Protein AF-A0A2D4J709-F1 (afdb_monomer)

Sequence (106 aa):
FMENGKCVATCRNGYYLDHSLENGYKTCKRCDVSCFGCSGPGERNCTSCPSGYILDTGLCVVGLICKDATEESWAEGGFCMLVKKNNLCQRKVLQQLCCRTCTLKG

InterPro domains:
  IPR006212 Furin-like repeat [SM00261] (25-75)
  IPR006212 Furin-like repeat [cd00064] (31-61)
  IPR009030 Growth factor receptor cysteine-rich domain superfamily [SSF57184] (5-103)
  IPR010909 PLAC [PF08686] (66-103)
  IPR010909 PLAC [PS50900] (62-106)

Mean predicted aligned error: 12.25 Å

pLDDT: mean 76.31, std 18.11, range [33.0, 96.31]

Foldseek 3Di:
DDEPNDDDPDADFQWEWDPDQDVNDIYTHGEDPQERHAHDHDQQGHPHGDPQFDQDNSHTDRNPPQPDDDVVCVVPCGPLNVCVVVVQCVDPVCVVVQPPPSDDDD

Solvent-accessible surface area (backbone atoms only — not comparable to full-atom values): 6299 Å² total; per-residue (Å²): 70,41,42,97,94,38,84,37,95,63,63,54,88,33,27,17,71,41,86,57,67,60,97,81,39,42,34,38,43,71,32,31,90,65,32,42,22,28,73,39,79,47,55,61,24,26,76,37,39,42,93,60,34,39,75,54,91,23,26,51,42,79,36,81,78,68,69,74,82,49,97,85,41,81,88,65,69,45,71,53,58,54,36,58,78,67,46,38,60,77,36,80,86,42,36,84,73,44,52,89,79,71,51,85,77,134

Nearest PDB structures (foldseek):
  8wpu-assembly1_B  TM=4.182E-01  e=1.090E+00  Homo sapiens

Organism: NCBI:txid129467

Structure (mmCIF, N/CA/C/O backbone):
data_AF-A0A2D4J709-F1
#
_entry.id   AF-A0A2D4J709-F1
#
loop_
_atom_site.group_PDB
_atom_site.id
_atom_site.type_symbol
_atom_site.label_atom_id
_atom_site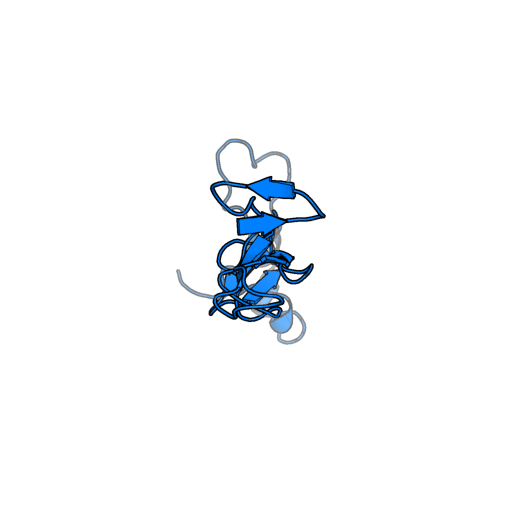.label_alt_id
_atom_site.label_comp_id
_atom_site.label_asym_id
_atom_site.label_entity_id
_atom_site.label_seq_id
_atom_site.pdbx_PDB_ins_code
_atom_site.Cartn_x
_atom_site.Cartn_y
_atom_site.Cartn_z
_atom_site.occupancy
_atom_site.B_iso_or_equiv
_atom_site.auth_seq_id
_atom_site.auth_comp_id
_atom_site.auth_asym_id
_atom_site.auth_atom_id
_atom_site.pdbx_PDB_model_num
ATOM 1 N N . PHE A 1 1 ? 12.593 -0.633 -19.126 1.00 87.69 1 PHE A N 1
ATOM 2 C CA . PHE A 1 1 ? 12.018 -1.865 -18.552 1.00 87.69 1 PHE A CA 1
ATOM 3 C C . PHE A 1 1 ? 10.903 -2.351 -19.448 1.00 87.69 1 PHE A C 1
ATOM 5 O O . PHE A 1 1 ? 10.282 -1.524 -20.106 1.00 87.69 1 PHE A O 1
ATOM 12 N N . MET A 1 2 ? 10.681 -3.658 -19.520 1.00 89.62 2 MET A N 1
ATOM 13 C CA . MET A 1 2 ? 9.628 -4.216 -20.364 1.00 89.62 2 MET A CA 1
ATOM 14 C C . MET A 1 2 ? 8.338 -4.406 -19.568 1.00 89.62 2 MET A C 1
ATOM 16 O O . MET A 1 2 ? 8.351 -5.044 -18.519 1.00 89.62 2 MET A O 1
ATOM 20 N N . GLU A 1 3 ? 7.229 -3.874 -20.069 1.00 90.44 3 GLU A N 1
ATOM 21 C CA . GLU A 1 3 ? 5.910 -3.943 -19.441 1.00 90.44 3 GLU A CA 1
ATOM 22 C C . GLU A 1 3 ? 4.847 -4.187 -20.525 1.00 90.44 3 GLU A C 1
ATOM 24 O O . GLU A 1 3 ? 4.680 -3.367 -21.426 1.00 90.44 3 GLU A O 1
ATOM 29 N N . ASN A 1 4 ? 4.122 -5.311 -20.461 1.00 86.25 4 ASN A N 1
ATOM 30 C CA . ASN A 1 4 ? 3.042 -5.661 -21.404 1.00 86.25 4 ASN A CA 1
ATOM 31 C C . ASN A 1 4 ? 3.404 -5.464 -22.891 1.00 86.25 4 ASN A C 1
ATOM 33 O O . ASN A 1 4 ? 2.642 -4.865 -23.651 1.00 86.25 4 ASN A O 1
ATOM 37 N N . GLY A 1 5 ? 4.587 -5.914 -23.317 1.00 86.44 5 GLY A N 1
ATOM 38 C CA . GLY A 1 5 ? 4.999 -5.763 -24.717 1.00 86.44 5 GLY A CA 1
ATOM 39 C C . GLY A 1 5 ? 5.561 -4.378 -25.076 1.00 86.44 5 GLY A C 1
ATOM 40 O O . GLY A 1 5 ? 5.862 -4.146 -26.243 1.00 86.44 5 GLY A O 1
ATOM 41 N N . LYS A 1 6 ? 5.731 -3.461 -24.112 1.00 90.50 6 LYS A N 1
ATOM 42 C CA . LYS A 1 6 ? 6.232 -2.098 -24.347 1.00 90.50 6 LYS A CA 1
ATOM 43 C C . LYS A 1 6 ? 7.437 -1.764 -23.474 1.00 90.50 6 LYS A C 1
ATOM 45 O O . LYS A 1 6 ? 7.512 -2.153 -22.311 1.00 90.50 6 LYS A O 1
ATOM 50 N N . CYS A 1 7 ? 8.351 -0.973 -24.025 1.00 91.00 7 CYS A N 1
ATOM 51 C CA . CYS A 1 7 ? 9.457 -0.397 -23.271 1.00 91.00 7 CYS A CA 1
ATOM 52 C C . CYS A 1 7 ? 8.982 0.843 -22.503 1.00 91.00 7 CYS A C 1
ATOM 54 O O . CYS A 1 7 ? 8.490 1.797 -23.103 1.00 91.00 7 CYS A O 1
ATOM 56 N N . VAL A 1 8 ? 9.168 0.842 -21.186 1.00 91.00 8 VAL A N 1
ATOM 57 C CA . VAL A 1 8 ? 8.862 1.964 -20.288 1.00 91.00 8 VAL A CA 1
ATOM 58 C C . VAL A 1 8 ? 10.110 2.407 -19.525 1.00 91.00 8 VAL A C 1
ATOM 60 O O . VAL A 1 8 ? 10.981 1.589 -19.216 1.00 91.00 8 VAL A O 1
ATOM 63 N N . ALA A 1 9 ? 10.217 3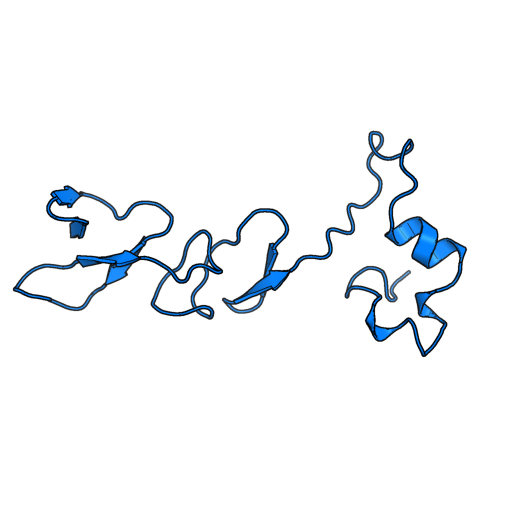.703 -19.227 1.00 91.31 9 ALA A N 1
ATOM 64 C CA . ALA A 1 9 ? 11.342 4.257 -18.466 1.00 91.31 9 ALA A CA 1
ATOM 65 C C . ALA A 1 9 ? 11.267 3.896 -16.974 1.00 91.31 9 ALA A C 1
ATOM 67 O O . ALA A 1 9 ? 12.292 3.650 -16.347 1.00 91.31 9 ALA A O 1
ATOM 68 N N . THR A 1 10 ? 10.055 3.817 -16.428 1.00 90.88 10 THR A N 1
ATOM 69 C CA . THR A 1 10 ? 9.753 3.449 -15.041 1.00 90.88 10 THR A CA 1
ATOM 70 C C . THR A 1 10 ? 8.545 2.518 -15.013 1.00 90.88 10 THR A C 1
ATOM 72 O O . THR A 1 10 ? 7.670 2.606 -15.877 1.00 90.88 10 THR A O 1
ATOM 75 N N . CYS A 1 11 ? 8.501 1.596 -14.048 1.00 91.94 11 CYS A N 1
ATOM 76 C CA . CYS A 1 11 ? 7.314 0.768 -13.844 1.00 91.94 11 CYS A CA 1
ATOM 77 C C . CYS A 1 11 ? 6.176 1.636 -13.293 1.00 91.94 11 CYS A C 1
ATOM 79 O O . CYS A 1 11 ? 6.404 2.504 -12.449 1.00 91.94 11 CYS A O 1
ATOM 81 N N . ARG A 1 12 ? 4.955 1.418 -13.787 1.00 91.12 12 ARG A N 1
ATOM 82 C CA . ARG A 1 12 ? 3.765 2.118 -13.289 1.00 91.12 12 ARG A CA 1
ATOM 83 C C . ARG A 1 12 ? 3.403 1.648 -11.882 1.00 91.12 12 ARG A C 1
ATOM 85 O O . ARG A 1 12 ? 3.764 0.544 -11.482 1.00 91.12 12 ARG A O 1
ATOM 92 N N . ASN A 1 13 ? 2.617 2.451 -11.162 1.00 89.19 13 ASN A N 1
ATOM 93 C CA . ASN A 1 13 ? 2.016 2.005 -9.903 1.00 89.19 13 ASN A CA 1
ATOM 94 C C . ASN A 1 13 ? 1.243 0.693 -10.106 1.00 89.19 13 ASN A C 1
ATOM 96 O O . ASN A 1 13 ? 0.611 0.480 -11.144 1.00 89.19 13 ASN A O 1
ATOM 100 N N . GLY A 1 14 ? 1.325 -0.190 -9.113 1.00 92.50 14 GLY A N 1
ATOM 101 C CA . GLY A 1 14 ? 0.826 -1.561 -9.213 1.00 92.50 14 GLY A CA 1
A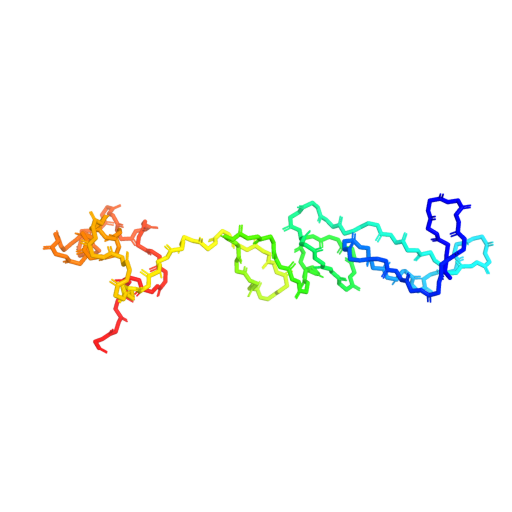TOM 102 C C . GLY A 1 14 ? 1.765 -2.526 -9.948 1.00 92.50 14 GLY A C 1
ATOM 103 O O . GLY A 1 14 ? 1.404 -3.690 -10.120 1.00 92.50 14 GLY A O 1
ATOM 104 N N . TYR A 1 15 ? 2.958 -2.082 -10.357 1.00 94.81 15 TYR A N 1
ATOM 105 C CA . TYR A 1 15 ? 4.030 -2.932 -10.873 1.00 94.81 15 TYR A CA 1
ATOM 106 C C . TYR A 1 15 ? 5.337 -2.660 -10.124 1.00 94.81 15 TYR A C 1
ATOM 108 O O . TYR A 1 15 ? 5.663 -1.513 -9.822 1.00 94.81 15 TYR A O 1
ATOM 116 N N . TYR A 1 16 ? 6.110 -3.713 -9.874 1.00 94.31 16 TYR A N 1
ATOM 117 C CA . TYR A 1 16 ? 7.465 -3.623 -9.341 1.00 94.31 16 TYR A CA 1
ATOM 118 C C . TYR A 1 16 ? 8.487 -3.968 -10.425 1.00 94.31 16 TYR A C 1
ATOM 120 O O . TYR A 1 16 ? 8.196 -4.703 -11.374 1.00 94.31 16 TYR A O 1
ATOM 128 N N . LEU A 1 17 ? 9.694 -3.420 -10.290 1.00 94.00 17 LEU A N 1
ATOM 129 C CA . LEU A 1 17 ? 10.811 -3.781 -11.151 1.00 94.00 17 LEU A CA 1
ATOM 130 C C . LEU A 1 17 ? 11.351 -5.141 -10.717 1.00 94.00 17 LEU A C 1
ATOM 132 O O . LEU A 1 17 ? 11.901 -5.275 -9.626 1.00 94.00 17 LEU A O 1
ATOM 136 N N . ASP A 1 18 ? 11.238 -6.134 -11.588 1.00 92.19 18 ASP A N 1
ATOM 137 C CA . ASP A 1 18 ? 11.965 -7.376 -11.417 1.00 92.19 18 ASP A CA 1
ATOM 138 C C . ASP A 1 18 ? 13.412 -7.172 -11.885 1.00 92.19 18 ASP A C 1
ATOM 140 O O . ASP A 1 18 ? 13.688 -6.784 -13.026 1.00 92.19 18 ASP A O 1
ATOM 144 N N . HIS A 1 19 ? 14.349 -7.383 -10.963 1.00 86.38 19 HIS A N 1
ATOM 145 C CA . HIS A 1 19 ? 15.778 -7.261 -11.226 1.00 86.38 19 HIS A CA 1
ATOM 146 C C . HIS A 1 19 ? 16.357 -8.492 -11.932 1.00 86.38 19 HIS A C 1
ATOM 148 O O . HIS A 1 19 ? 17.508 -8.437 -12.373 1.00 86.38 19 HIS A O 1
ATOM 154 N N . SER A 1 20 ? 15.584 -9.576 -12.058 1.00 86.50 20 SER A N 1
ATOM 155 C CA . SER A 1 20 ? 15.961 -10.718 -12.882 1.00 86.50 20 SER A CA 1
ATOM 156 C C . SER A 1 20 ? 15.995 -10.338 -14.366 1.00 86.50 20 SER A C 1
ATOM 158 O O . SER A 1 20 ? 15.230 -9.503 -14.855 1.00 86.50 20 SER A O 1
ATOM 160 N N . LEU A 1 21 ? 16.951 -10.923 -15.086 1.00 82.19 21 LEU A N 1
ATOM 161 C CA . LEU A 1 21 ? 17.134 -10.686 -16.510 1.00 82.19 21 LEU A CA 1
ATOM 162 C C . LEU A 1 21 ? 16.351 -11.747 -17.294 1.00 82.19 21 LEU A C 1
ATOM 164 O O . LEU A 1 21 ? 16.911 -12.748 -17.735 1.00 82.19 21 LEU A O 1
ATOM 168 N N . GLU A 1 22 ? 15.046 -11.548 -17.450 1.00 77.50 22 GLU A N 1
ATOM 169 C CA . GLU A 1 22 ? 14.225 -12.405 -18.309 1.00 77.50 22 GLU A CA 1
ATOM 170 C C . GLU A 1 22 ? 14.442 -12.013 -19.773 1.00 77.50 22 GLU A C 1
ATOM 172 O O . GLU A 1 22 ? 14.272 -10.855 -20.151 1.00 77.50 22 GLU A O 1
ATOM 177 N N . ASN A 1 23 ? 14.849 -12.969 -20.615 1.00 79.38 23 ASN A N 1
ATOM 178 C CA . ASN A 1 23 ? 15.078 -12.753 -22.052 1.00 79.38 23 ASN A CA 1
ATOM 179 C C . ASN A 1 23 ? 16.038 -11.584 -22.378 1.00 79.38 23 ASN A C 1
ATOM 181 O O . ASN A 1 23 ? 15.934 -10.960 -23.433 1.00 79.38 23 ASN A O 1
ATOM 185 N N . GLY A 1 24 ? 16.981 -11.280 -21.478 1.00 84.38 24 GLY A N 1
ATOM 186 C CA . GLY A 1 24 ? 17.985 -10.229 -21.676 1.00 84.38 24 GLY A CA 1
ATOM 187 C C . GLY A 1 24 ? 17.565 -8.822 -21.231 1.00 84.38 24 GLY A C 1
ATOM 188 O O . GLY A 1 24 ? 18.355 -7.889 -21.373 1.00 84.38 24 GLY A O 1
ATOM 189 N N . TYR A 1 25 ? 16.370 -8.640 -20.661 1.00 84.31 25 TYR A N 1
ATOM 190 C CA . TYR A 1 25 ? 15.886 -7.340 -20.189 1.00 84.31 25 TYR A CA 1
ATOM 191 C C . TYR A 1 25 ? 15.234 -7.421 -18.803 1.00 84.31 25 TYR A C 1
ATOM 193 O O . TYR A 1 25 ? 14.705 -8.446 -18.392 1.00 84.31 25 TYR A O 1
ATOM 201 N N . LYS A 1 26 ? 15.251 -6.300 -18.070 1.00 90.19 26 LYS A N 1
ATOM 202 C CA . LYS A 1 26 ? 14.506 -6.161 -16.808 1.00 90.19 26 LYS A CA 1
ATOM 203 C C . LYS A 1 26 ? 13.022 -5.927 -17.095 1.00 90.19 26 LYS A C 1
ATOM 205 O O . LYS A 1 26 ? 12.683 -5.070 -17.928 1.00 90.19 26 LYS A O 1
ATOM 210 N N . THR A 1 27 ? 12.152 -6.638 -16.389 1.00 92.81 27 THR A N 1
ATOM 211 C CA . THR A 1 27 ? 10.697 -6.615 -16.590 1.00 92.81 27 THR A CA 1
ATOM 212 C C . THR A 1 27 ? 9.978 -5.910 -15.443 1.00 92.81 27 THR A C 1
ATOM 214 O O . THR A 1 27 ? 10.425 -5.924 -14.301 1.00 92.81 27 THR A O 1
ATOM 217 N N . CYS A 1 28 ? 8.860 -5.253 -15.743 1.00 94.19 28 CYS A N 1
ATOM 218 C CA . CYS A 1 28 ? 7.929 -4.770 -14.729 1.00 94.19 28 CYS A CA 1
ATOM 219 C C . CYS A 1 28 ? 6.880 -5.858 -14.499 1.00 94.19 28 CYS A C 1
ATOM 221 O O . CYS A 1 28 ? 6.112 -6.176 -15.411 1.00 94.19 28 CYS A O 1
ATOM 223 N N . LYS A 1 29 ? 6.837 -6.422 -13.293 1.00 93.56 29 LYS A N 1
ATOM 224 C CA . LYS A 1 29 ? 5.862 -7.450 -12.914 1.00 93.56 29 LYS A CA 1
ATOM 225 C C . LYS A 1 29 ? 4.766 -6.846 -12.055 1.00 93.56 29 LYS A C 1
ATOM 227 O O . LYS A 1 29 ? 4.999 -5.895 -11.314 1.00 93.56 29 LYS A O 1
ATOM 232 N N . ARG A 1 30 ? 3.548 -7.365 -12.197 1.00 94.44 30 ARG A N 1
ATOM 233 C CA . ARG A 1 30 ? 2.389 -6.856 -11.463 1.00 94.44 30 ARG A CA 1
ATOM 234 C C . ARG A 1 30 ? 2.522 -7.203 -9.981 1.00 94.44 30 ARG A C 1
ATOM 236 O O . ARG A 1 30 ? 2.961 -8.300 -9.642 1.00 94.44 30 ARG A O 1
ATOM 243 N N . CYS A 1 31 ? 2.133 -6.270 -9.124 1.00 95.88 31 CYS A N 1
ATOM 244 C CA . CYS A 1 31 ? 1.992 -6.511 -7.696 1.00 95.88 31 CYS A CA 1
ATOM 245 C C . CYS A 1 31 ? 0.890 -7.531 -7.399 1.00 95.88 31 CYS A C 1
ATOM 247 O O . CYS A 1 31 ? 0.018 -7.790 -8.236 1.00 95.88 31 CYS A O 1
ATOM 249 N N . ASP A 1 32 ? 0.913 -8.062 -6.178 1.00 95.75 32 ASP A N 1
ATOM 250 C CA . ASP A 1 32 ? -0.220 -8.803 -5.640 1.00 95.75 32 ASP A CA 1
ATOM 251 C C . ASP A 1 32 ? -1.490 -7.933 -5.645 1.00 95.75 32 ASP A C 1
ATOM 253 O O . ASP A 1 32 ? -1.421 -6.713 -5.481 1.00 95.75 32 ASP A O 1
ATOM 257 N N . VAL A 1 33 ? -2.652 -8.559 -5.844 1.00 93.00 33 VAL A N 1
ATOM 258 C CA . VAL A 1 33 ? -3.951 -7.871 -5.920 1.00 93.00 33 VAL A CA 1
ATOM 259 C C . VAL A 1 33 ? -4.323 -7.154 -4.618 1.00 93.00 33 VAL A C 1
ATOM 261 O O . VAL A 1 33 ? -5.091 -6.193 -4.648 1.00 93.00 33 VAL A O 1
ATOM 264 N N . SER A 1 34 ? -3.764 -7.587 -3.487 1.00 91.19 34 SER A N 1
ATOM 265 C CA . SER A 1 34 ? -3.934 -6.932 -2.188 1.00 91.19 34 SER A CA 1
ATOM 266 C C . SER A 1 34 ? -3.213 -5.579 -2.081 1.00 91.19 34 SER A C 1
ATOM 268 O O . SER A 1 34 ? -3.604 -4.748 -1.259 1.00 91.19 34 SER A O 1
ATOM 270 N N . CYS A 1 35 ? -2.196 -5.321 -2.911 1.00 94.88 35 CYS A N 1
ATOM 271 C CA . CYS A 1 35 ? -1.383 -4.109 -2.853 1.00 94.88 35 CYS A CA 1
ATOM 272 C C . CYS A 1 35 ? -1.833 -3.056 -3.881 1.00 94.88 35 CYS A C 1
ATOM 274 O O . CYS A 1 35 ? -2.154 -3.369 -5.027 1.00 94.88 35 CYS A O 1
ATOM 276 N N . PHE A 1 36 ? -1.731 -1.772 -3.525 1.00 94.31 36 PHE A N 1
ATOM 277 C CA . PHE A 1 36 ? -1.773 -0.685 -4.515 1.00 94.31 36 PHE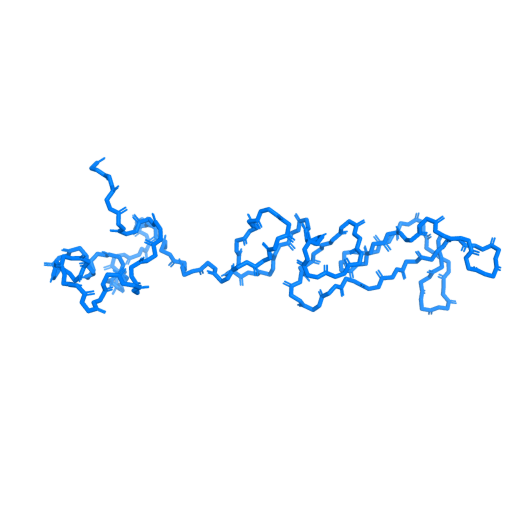 A CA 1
ATOM 278 C C . PHE A 1 36 ? -0.403 -0.482 -5.183 1.00 94.31 36 PHE A C 1
ATOM 280 O O . PHE A 1 36 ? -0.303 -0.190 -6.375 1.00 94.31 36 PHE A O 1
ATOM 287 N N . GLY A 1 37 ? 0.669 -0.699 -4.426 1.00 95.31 37 GLY A N 1
ATOM 288 C CA . GLY A 1 37 ? 2.043 -0.718 -4.908 1.00 95.31 37 GLY A CA 1
ATOM 289 C C . GLY A 1 37 ? 2.885 -1.656 -4.059 1.00 95.31 37 GLY A C 1
ATOM 290 O O . GLY A 1 37 ? 2.547 -1.929 -2.907 1.00 95.31 37 GLY A O 1
ATOM 291 N N . CYS A 1 38 ? 3.966 -2.165 -4.634 1.00 96.31 38 CYS A N 1
ATOM 292 C CA . CYS A 1 38 ? 4.829 -3.158 -4.013 1.00 96.31 38 CYS A CA 1
ATOM 293 C C . CYS A 1 38 ? 6.285 -2.963 -4.449 1.00 96.31 38 CYS A C 1
ATOM 295 O O . CYS A 1 38 ? 6.561 -2.322 -5.464 1.00 96.31 38 CYS A O 1
ATOM 297 N N . SER A 1 39 ? 7.218 -3.514 -3.679 1.00 94.50 39 SER A N 1
ATOM 298 C CA . SER A 1 39 ? 8.652 -3.549 -4.002 1.00 94.50 39 SER A CA 1
ATOM 299 C C . SER A 1 39 ? 9.107 -4.908 -4.538 1.00 94.50 39 SER A C 1
ATOM 301 O O . SER A 1 39 ? 10.253 -5.052 -4.957 1.00 94.50 39 SER A O 1
ATOM 303 N N . GLY A 1 40 ? 8.223 -5.905 -4.532 1.00 94.31 40 GLY A N 1
ATOM 304 C CA . GLY A 1 40 ? 8.546 -7.278 -4.881 1.00 94.31 40 GLY A CA 1
ATOM 305 C C . GLY A 1 40 ? 7.303 -8.161 -5.006 1.00 94.31 40 GLY A C 1
ATOM 306 O O . GLY A 1 40 ? 6.178 -7.676 -4.868 1.00 94.31 40 GLY A O 1
ATOM 307 N N . PRO A 1 41 ? 7.498 -9.463 -5.265 1.00 93.81 41 PRO A N 1
ATOM 308 C CA . PRO A 1 41 ? 6.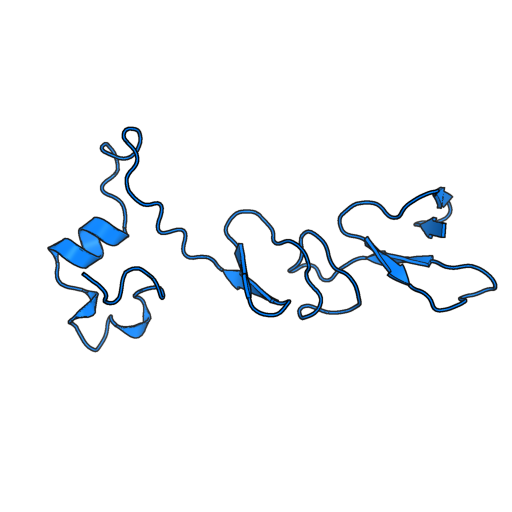405 -10.411 -5.444 1.00 93.81 41 PRO A CA 1
ATOM 309 C C . PRO A 1 41 ? 5.657 -10.713 -4.138 1.00 93.81 41 PRO A C 1
ATOM 311 O O . PRO A 1 41 ? 6.263 -10.820 -3.074 1.00 93.81 41 PRO A O 1
ATOM 314 N N . GLY A 1 42 ? 4.352 -10.964 -4.243 1.00 94.56 42 GLY A N 1
ATOM 315 C CA . GLY A 1 42 ? 3.511 -11.453 -3.147 1.00 94.56 42 GLY A CA 1
ATOM 316 C C . GLY A 1 42 ? 2.950 -10.370 -2.221 1.00 94.56 42 GLY A C 1
ATOM 317 O O . GLY A 1 42 ? 3.417 -9.233 -2.186 1.00 94.56 42 GLY A O 1
ATOM 318 N N . GLU A 1 43 ? 1.940 -10.757 -1.441 1.00 93.62 43 GLU A N 1
ATOM 319 C CA . GLU A 1 43 ? 1.165 -9.884 -0.543 1.00 93.62 43 GLU A CA 1
ATOM 320 C C . GLU A 1 43 ? 1.990 -9.214 0.571 1.00 93.62 43 GLU A C 1
ATOM 322 O O . GLU A 1 43 ? 1.579 -8.191 1.100 1.00 93.62 43 GLU A O 1
ATOM 327 N N . ARG A 1 44 ? 3.162 -9.760 0.930 1.00 95.12 44 ARG A N 1
ATOM 328 C CA . ARG A 1 44 ? 4.031 -9.243 2.010 1.00 95.12 44 ARG A CA 1
ATOM 329 C C . ARG A 1 44 ? 5.029 -8.178 1.562 1.00 95.12 44 ARG A C 1
ATOM 331 O O . ARG A 1 44 ? 5.810 -7.700 2.378 1.00 95.12 44 ARG A O 1
ATOM 338 N N . ASN A 1 45 ? 5.038 -7.838 0.278 1.00 96.00 45 ASN A N 1
ATOM 339 C CA . ASN A 1 45 ? 5.943 -6.839 -0.285 1.00 96.00 45 ASN A CA 1
ATOM 340 C C . ASN A 1 45 ? 5.206 -5.562 -0.704 1.00 96.00 45 ASN A C 1
ATOM 342 O O . ASN A 1 45 ? 5.713 -4.803 -1.533 1.00 96.00 45 ASN A O 1
ATOM 346 N N . CYS A 1 46 ? 4.015 -5.306 -0.155 1.00 95.81 46 CYS A N 1
ATOM 347 C CA . CYS A 1 46 ? 3.312 -4.057 -0.394 1.00 95.81 46 CYS A CA 1
ATOM 348 C C . CYS A 1 46 ? 4.129 -2.869 0.149 1.00 95.81 46 CYS A C 1
ATOM 350 O O . CYS A 1 46 ? 4.718 -2.911 1.226 1.00 95.81 46 CYS A O 1
ATOM 352 N N . THR A 1 47 ? 4.134 -1.774 -0.603 1.00 95.19 47 THR A N 1
ATOM 353 C CA . THR A 1 47 ? 4.676 -0.464 -0.204 1.00 95.19 47 THR A CA 1
ATOM 354 C C . THR A 1 47 ? 3.573 0.578 -0.066 1.00 95.19 47 THR A C 1
ATOM 356 O O . THR A 1 47 ? 3.767 1.618 0.556 1.00 95.19 47 THR A O 1
ATOM 359 N N . SER A 1 48 ? 2.400 0.304 -0.638 1.00 93.06 48 SER A N 1
ATOM 360 C CA . SER A 1 48 ? 1.197 1.119 -0.502 1.00 93.06 48 SER A CA 1
ATOM 361 C C . SER A 1 48 ? -0.045 0.247 -0.635 1.00 93.06 48 SER A C 1
ATOM 363 O O . SER A 1 48 ? -0.047 -0.754 -1.360 1.00 93.06 48 SER A O 1
ATOM 365 N N . CYS A 1 49 ? -1.104 0.643 0.064 1.00 90.69 49 CYS A N 1
ATOM 366 C CA . CYS A 1 49 ? -2.335 -0.125 0.155 1.00 90.69 49 CYS A CA 1
ATOM 367 C C . CYS A 1 49 ? -3.508 0.577 -0.531 1.00 90.69 49 CYS A C 1
ATOM 369 O O . CYS A 1 49 ? -3.521 1.810 -0.607 1.00 90.69 49 CYS A O 1
ATOM 371 N N . PRO A 1 50 ? -4.496 -0.188 -1.028 1.00 88.62 50 PRO A N 1
ATOM 372 C CA . PRO A 1 50 ? -5.750 0.374 -1.509 1.00 88.62 50 PRO A CA 1
ATOM 373 C C . PRO A 1 50 ? -6.453 1.192 -0.418 1.00 88.62 50 PRO A C 1
ATOM 375 O O . PRO A 1 50 ? -6.222 1.001 0.778 1.00 88.62 50 PRO A O 1
ATOM 378 N N . SER A 1 51 ? -7.348 2.095 -0.815 1.00 82.44 51 SER A N 1
ATOM 379 C CA . SER A 1 51 ? -8.131 2.884 0.138 1.00 82.44 51 SER A CA 1
ATOM 380 C C . SER A 1 51 ? -8.887 1.981 1.122 1.00 82.44 51 SER A C 1
ATOM 382 O O . SER A 1 51 ? -9.540 1.023 0.718 1.00 82.44 51 SER A O 1
ATOM 384 N N . GLY A 1 52 ? -8.792 2.293 2.418 1.00 73.75 52 GLY A N 1
ATOM 385 C CA . GLY A 1 52 ? -9.377 1.478 3.491 1.00 73.75 52 GLY A CA 1
ATOM 386 C C . GLY A 1 52 ? -8.488 0.338 3.995 1.00 73.75 52 GLY A C 1
ATOM 387 O O . GLY A 1 52 ? -8.901 -0.400 4.882 1.00 73.75 52 GLY A O 1
ATOM 388 N N . TYR A 1 53 ? -7.264 0.208 3.487 1.00 80.94 53 TYR A N 1
ATOM 389 C CA . TYR A 1 53 ? -6.260 -0.725 3.993 1.00 80.94 53 TYR A CA 1
ATOM 390 C C . TYR A 1 53 ? -5.079 0.036 4.596 1.00 80.94 53 TYR A C 1
ATOM 392 O O . TYR A 1 53 ? -4.742 1.140 4.167 1.00 80.94 53 TYR A O 1
ATOM 400 N N . ILE A 1 54 ? -4.452 -0.560 5.605 1.00 81.81 54 ILE A N 1
ATOM 401 C CA . ILE A 1 54 ? -3.277 -0.026 6.295 1.00 81.81 54 ILE A CA 1
ATOM 402 C C . ILE A 1 54 ? -2.095 -0.939 5.983 1.00 81.81 54 ILE A C 1
ATOM 404 O O . ILE A 1 54 ? -2.240 -2.162 5.959 1.00 81.81 54 ILE A O 1
ATOM 408 N N . LEU A 1 55 ? -0.929 -0.339 5.744 1.00 87.62 55 LEU A N 1
ATOM 409 C CA . LEU A 1 55 ? 0.307 -1.081 5.539 1.00 87.62 55 LEU A CA 1
ATOM 410 C C . LEU A 1 55 ? 0.888 -1.521 6.890 1.00 87.62 55 LEU A C 1
ATOM 412 O O . LEU A 1 55 ? 1.291 -0.678 7.689 1.00 87.62 55 LEU A O 1
ATOM 416 N N . ASP A 1 56 ? 0.965 -2.829 7.124 1.00 87.19 56 ASP A N 1
ATOM 417 C CA . ASP A 1 56 ? 1.536 -3.445 8.325 1.00 87.19 56 ASP A CA 1
ATOM 418 C C . ASP A 1 56 ? 2.632 -4.436 7.925 1.00 87.19 56 ASP A C 1
ATOM 420 O O . ASP A 1 56 ? 2.365 -5.512 7.395 1.00 87.19 56 ASP A O 1
ATOM 424 N N . THR A 1 57 ? 3.898 -4.080 8.154 1.00 90.62 57 THR A N 1
ATOM 425 C CA . THR A 1 57 ? 5.062 -4.941 7.841 1.00 90.62 57 THR A CA 1
ATOM 426 C C . THR A 1 57 ? 5.065 -5.518 6.415 1.00 90.62 57 THR A C 1
ATOM 428 O O . THR A 1 57 ? 5.432 -6.669 6.194 1.00 90.62 57 THR A O 1
ATOM 431 N N . GLY A 1 58 ? 4.642 -4.709 5.438 1.00 90.88 58 GLY A N 1
ATOM 432 C CA . GLY A 1 58 ? 4.589 -5.102 4.028 1.00 90.88 58 GLY A CA 1
ATOM 433 C C . GLY A 1 58 ? 3.292 -5.794 3.600 1.00 90.88 58 GLY A C 1
ATOM 434 O O . GLY A 1 58 ? 3.138 -6.070 2.418 1.00 90.88 58 GLY A O 1
ATOM 435 N N . LEU A 1 59 ? 2.345 -6.033 4.512 1.00 91.62 59 LEU A N 1
ATOM 436 C CA . LEU A 1 59 ? 0.997 -6.525 4.207 1.00 91.62 59 LEU A CA 1
ATOM 437 C C . LEU A 1 59 ? -0.020 -5.389 4.205 1.00 91.62 59 LEU A C 1
ATOM 439 O O . LEU A 1 59 ? 0.034 -4.497 5.052 1.00 91.62 59 LEU A O 1
ATOM 443 N N . CYS A 1 60 ? -1.001 -5.465 3.310 1.00 88.81 60 CYS A N 1
ATOM 444 C CA . CYS A 1 60 ? -2.181 -4.614 3.377 1.00 88.81 60 CYS A CA 1
ATOM 445 C C . CYS A 1 60 ? -3.269 -5.294 4.198 1.00 88.81 60 CYS A C 1
ATOM 447 O O . CYS A 1 60 ? -3.950 -6.207 3.735 1.00 88.81 60 CYS A O 1
ATOM 449 N N . VAL A 1 61 ? -3.445 -4.827 5.429 1.00 84.50 61 VAL A N 1
ATOM 450 C CA . VAL A 1 61 ? -4.517 -5.290 6.312 1.00 84.50 61 VAL A CA 1
ATOM 451 C C . VAL A 1 61 ? -5.704 -4.351 6.196 1.00 84.50 61 VAL A C 1
ATOM 453 O O . VAL A 1 61 ? -5.523 -3.144 6.032 1.00 84.50 61 VAL A O 1
ATOM 456 N N . VAL A 1 62 ? -6.925 -4.889 6.266 1.00 75.44 62 VAL A N 1
ATOM 457 C CA . VAL A 1 62 ? -8.135 -4.059 6.284 1.00 75.44 62 VAL A CA 1
ATOM 458 C C . VAL A 1 62 ? -8.012 -3.095 7.457 1.00 75.44 62 VAL A C 1
ATOM 460 O O . VAL A 1 62 ? -8.038 -3.496 8.622 1.00 75.44 62 VAL A O 1
ATOM 463 N N . GLY A 1 63 ? -7.871 -1.812 7.147 1.00 61.66 63 GLY A N 1
ATOM 464 C CA . GLY A 1 63 ? -8.042 -0.777 8.135 1.00 61.66 63 GLY A CA 1
ATOM 465 C C . GLY A 1 63 ? -9.532 -0.688 8.369 1.00 61.66 63 GLY A C 1
ATOM 466 O O . GLY A 1 63 ? -10.241 -0.122 7.543 1.00 61.66 63 GLY A O 1
ATOM 467 N N . LEU A 1 64 ? -10.042 -1.236 9.475 1.00 58.09 64 LEU A N 1
ATOM 468 C CA . LEU A 1 64 ? -11.342 -0.767 9.949 1.00 58.09 64 LEU A CA 1
ATOM 469 C C . LEU A 1 64 ? -11.140 0.728 10.182 1.00 58.09 64 LEU A C 1
ATOM 471 O O . LEU A 1 64 ? -10.426 1.114 11.108 1.00 58.09 64 LEU A O 1
ATOM 475 N N . ILE A 1 65 ? -11.643 1.548 9.259 1.00 52.75 65 ILE A N 1
ATOM 476 C CA . ILE A 1 65 ? -11.392 2.980 9.250 1.00 52.75 65 ILE A CA 1
ATOM 477 C C . ILE A 1 65 ? -12.153 3.557 10.443 1.00 52.75 65 ILE A C 1
ATOM 479 O O . ILE A 1 65 ? -13.305 3.968 10.339 1.00 52.75 65 ILE A O 1
ATOM 483 N N . CYS A 1 66 ? -11.525 3.567 11.612 1.00 48.72 66 CYS A N 1
ATOM 484 C CA . CYS A 1 66 ? -11.942 4.408 12.715 1.00 48.72 66 CYS A CA 1
ATOM 485 C C . CYS A 1 66 ? -11.468 5.816 12.360 1.00 48.72 66 CYS A C 1
ATOM 487 O O . CYS A 1 66 ? -10.388 6.224 12.772 1.00 48.72 66 CYS A O 1
ATOM 489 N N . LYS A 1 67 ? -12.221 6.533 11.516 1.00 47.25 67 LYS A N 1
ATOM 490 C CA . LYS A 1 67 ? -12.016 7.977 11.399 1.00 47.25 67 LYS A CA 1
ATOM 491 C C . LYS A 1 67 ? -12.327 8.575 12.768 1.00 47.25 67 LYS A C 1
ATOM 493 O O . LYS A 1 67 ? -13.445 8.414 13.264 1.00 47.25 67 LYS A O 1
ATOM 498 N N . ASP A 1 68 ? -11.335 9.213 13.381 1.00 44.84 68 ASP A N 1
ATOM 499 C CA . ASP A 1 68 ? -11.594 10.133 14.481 1.00 44.84 68 ASP A CA 1
ATOM 500 C C . ASP A 1 68 ? -12.542 11.219 13.969 1.00 44.84 68 ASP A C 1
ATOM 502 O O . ASP A 1 68 ? -12.446 11.649 12.816 1.00 44.84 68 ASP A O 1
ATOM 506 N N . ALA A 1 69 ? -13.505 11.604 14.803 1.00 41.88 69 ALA A N 1
ATOM 507 C CA . ALA A 1 69 ? -14.505 12.592 14.438 1.00 41.88 69 ALA A CA 1
ATOM 508 C C . ALA A 1 69 ? -13.821 13.944 14.176 1.00 41.88 69 ALA A C 1
ATOM 510 O O . ALA A 1 69 ? -13.466 14.657 15.110 1.00 41.88 69 ALA A O 1
ATOM 511 N N . THR A 1 70 ? -13.620 14.295 12.907 1.00 48.09 70 THR A N 1
ATOM 512 C CA . THR A 1 70 ? -13.407 15.686 12.492 1.00 48.09 70 THR A CA 1
ATOM 513 C C . THR A 1 70 ? -14.760 16.383 12.394 1.00 48.09 70 THR A C 1
ATOM 515 O O . THR A 1 70 ? -15.794 15.708 12.355 1.00 48.09 70 THR A O 1
ATOM 518 N N . GLU A 1 71 ? -14.782 17.719 12.329 1.00 53.00 71 GLU A N 1
ATOM 519 C CA . GLU A 1 71 ? -16.035 18.485 12.387 1.00 53.00 71 GLU A CA 1
ATOM 520 C C . GLU A 1 71 ? -17.062 18.211 11.270 1.00 53.00 71 GLU A C 1
ATOM 522 O O . GLU A 1 71 ? -18.200 18.656 11.341 1.00 53.00 71 GLU A O 1
ATOM 527 N N . GLU A 1 72 ? -16.720 17.394 10.280 1.00 50.97 72 GLU A N 1
ATOM 528 C CA . GLU A 1 72 ? -17.637 16.938 9.230 1.00 50.97 72 GLU A CA 1
ATOM 529 C C . GLU A 1 72 ? -18.348 15.608 9.571 1.00 50.97 72 GLU A C 1
ATOM 531 O O . GLU A 1 72 ? -19.258 15.189 8.862 1.00 50.97 72 GLU A O 1
ATOM 536 N N . SER A 1 73 ? -17.975 14.938 10.670 1.00 43.31 73 SER A N 1
ATOM 537 C CA . SER A 1 73 ? -18.418 13.571 11.019 1.00 43.31 73 SER A CA 1
ATOM 538 C C . SER A 1 73 ? -19.627 13.512 11.967 1.00 43.31 73 SER A C 1
ATOM 540 O O . SER A 1 73 ? -20.158 12.429 12.229 1.00 43.31 73 SER A O 1
ATOM 542 N N . TRP A 1 74 ? -20.049 14.648 12.540 1.00 44.41 74 TRP A N 1
ATOM 543 C CA . TRP A 1 74 ? -21.039 14.700 13.631 1.00 44.41 74 TRP A CA 1
ATOM 544 C C . TRP A 1 74 ? -22.444 14.222 13.239 1.00 44.41 74 TRP A C 1
ATOM 546 O O . TRP A 1 74 ? -23.246 13.924 14.122 1.00 44.41 74 TRP A O 1
ATOM 556 N N . ALA A 1 75 ? -22.742 14.114 11.942 1.00 41.38 75 ALA A N 1
ATOM 557 C CA . ALA A 1 75 ? -24.045 13.666 11.459 1.00 41.38 75 ALA A CA 1
ATOM 558 C C . ALA A 1 75 ? -24.232 12.135 11.496 1.00 41.38 75 ALA A C 1
ATOM 560 O O . ALA A 1 75 ? -25.370 11.673 11.510 1.00 41.38 75 ALA A O 1
ATOM 561 N N . GLU A 1 76 ? -23.155 11.339 11.563 1.00 46.84 76 GLU A N 1
ATOM 562 C CA . GLU A 1 76 ? -23.236 9.881 11.338 1.00 46.84 76 GLU A CA 1
ATOM 563 C C . GLU A 1 76 ? -22.710 9.011 12.486 1.00 46.84 76 GLU A C 1
ATOM 565 O O . GLU A 1 76 ? -22.423 7.835 12.282 1.00 46.84 76 GLU A O 1
ATOM 570 N N . GLY A 1 77 ? -22.594 9.546 13.707 1.00 51.50 77 GLY A N 1
ATOM 571 C CA . GLY A 1 77 ? -22.398 8.721 14.908 1.00 51.50 77 GLY A CA 1
ATOM 572 C C . GLY A 1 77 ? -21.308 7.653 14.751 1.00 51.50 77 GLY A C 1
ATOM 573 O O . GLY A 1 77 ? -21.593 6.460 14.851 1.00 51.50 77 GLY A O 1
ATOM 574 N N . GLY A 1 78 ? -20.075 8.089 14.471 1.00 61.25 78 GLY A N 1
ATOM 575 C CA . GLY A 1 78 ? -18.976 7.212 14.069 1.00 61.25 78 GLY A CA 1
ATOM 576 C C . GLY A 1 78 ? -18.836 5.944 14.921 1.00 61.25 78 GLY A C 1
ATOM 577 O O . GLY A 1 78 ? -18.961 5.970 16.150 1.00 61.25 78 GLY A O 1
ATOM 578 N N . PHE A 1 79 ? -18.531 4.826 14.258 1.00 63.78 79 PHE A N 1
ATOM 579 C CA . PHE A 1 79 ? -18.462 3.483 14.846 1.00 63.78 79 PHE A CA 1
ATOM 580 C C . PHE A 1 79 ? -17.677 3.434 16.171 1.00 63.78 79 PHE A C 1
ATOM 582 O O . PHE A 1 79 ? -18.138 2.832 17.139 1.00 63.78 79 PHE A O 1
ATOM 589 N N . CYS A 1 80 ? -16.544 4.141 16.276 1.00 64.38 80 CYS A N 1
ATOM 590 C CA . CYS A 1 80 ? -15.730 4.137 17.496 1.00 64.38 80 CYS A CA 1
ATOM 591 C C . CYS A 1 80 ? -16.407 4.853 18.685 1.00 64.38 80 CYS A C 1
ATOM 593 O O . CYS A 1 80 ? -16.251 4.425 19.828 1.00 64.38 80 CYS A O 1
ATOM 595 N N . MET A 1 81 ? -17.214 5.894 18.442 1.00 62.16 81 MET A N 1
ATOM 596 C CA . MET A 1 81 ? -17.973 6.587 19.493 1.00 62.16 81 MET A CA 1
ATOM 597 C C . MET A 1 81 ? -19.126 5.732 20.019 1.00 62.16 81 MET A C 1
ATOM 599 O O . MET A 1 81 ? -19.354 5.699 21.226 1.00 62.16 81 MET A O 1
ATOM 603 N N . LEU A 1 82 ? -19.813 4.983 19.151 1.00 65.62 82 LEU A N 1
ATOM 604 C CA . LEU A 1 82 ? -20.830 4.012 19.573 1.00 65.62 82 LEU A CA 1
ATOM 605 C C . LEU A 1 82 ? -20.215 2.863 20.374 1.00 65.62 82 LEU A C 1
ATOM 607 O O . LEU A 1 82 ? -20.761 2.467 21.407 1.00 65.62 82 LEU A O 1
ATOM 611 N N . VAL A 1 83 ? -19.061 2.369 19.922 1.00 70.12 83 VAL A N 1
ATOM 612 C CA . VAL A 1 83 ? -18.286 1.322 20.592 1.00 70.12 83 VAL A CA 1
ATOM 613 C C . VAL A 1 83 ? -17.816 1.776 21.981 1.00 70.12 83 VAL A C 1
ATOM 615 O O . VAL A 1 83 ? -17.973 1.014 22.939 1.00 70.12 83 VAL A O 1
ATOM 618 N N . LYS A 1 84 ? -17.3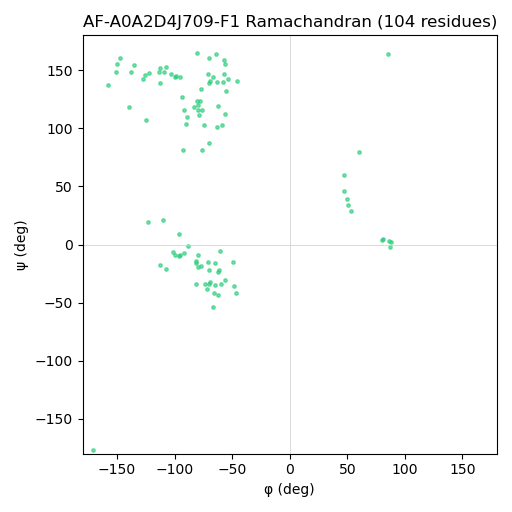27 3.021 22.117 1.00 66.94 84 LYS A N 1
ATOM 619 C CA . LYS A 1 84 ? -16.963 3.637 23.407 1.00 66.94 84 LYS A CA 1
ATOM 620 C C . LYS A 1 84 ? -18.188 3.877 24.299 1.00 66.94 84 LYS A C 1
ATOM 622 O O . LYS A 1 84 ? -18.213 3.385 25.420 1.00 66.94 84 LYS A O 1
ATOM 627 N N . LYS A 1 85 ? -19.230 4.564 23.810 1.00 70.00 85 LYS A N 1
ATOM 628 C CA . LYS A 1 85 ? -20.433 4.932 24.591 1.00 70.00 85 LYS A CA 1
ATOM 629 C C . LYS A 1 85 ? -21.177 3.722 25.160 1.00 70.00 85 LYS A C 1
ATOM 631 O O . LYS A 1 85 ? -21.738 3.806 26.246 1.00 70.00 85 LYS A O 1
ATOM 636 N N . ASN A 1 86 ? -21.188 2.603 24.437 1.00 74.12 86 ASN A N 1
ATOM 637 C CA . ASN A 1 86 ? -21.869 1.380 24.868 1.00 74.12 86 ASN A CA 1
ATOM 638 C C . ASN A 1 86 ? -20.936 0.375 25.565 1.00 74.12 86 ASN A C 1
ATOM 640 O O . ASN A 1 86 ? -21.344 -0.764 25.806 1.00 74.12 86 ASN A O 1
ATOM 644 N N . ASN A 1 87 ? -19.691 0.764 25.875 1.00 73.12 87 ASN A N 1
ATOM 645 C CA . ASN A 1 87 ? -18.681 -0.101 26.492 1.00 73.12 87 ASN A CA 1
ATOM 646 C C . ASN A 1 87 ? -18.516 -1.445 25.758 1.00 73.12 87 ASN A C 1
ATOM 648 O O . ASN A 1 87 ? -18.267 -2.481 26.379 1.00 73.12 87 ASN A O 1
ATOM 652 N N . LEU A 1 88 ? -18.669 -1.460 24.428 1.00 73.00 88 LEU A N 1
ATOM 653 C CA . LEU A 1 88 ? -18.684 -2.707 23.660 1.00 73.00 88 LEU A CA 1
ATOM 654 C C . LEU A 1 88 ? -17.327 -3.414 23.741 1.00 73.00 88 LEU A C 1
ATOM 656 O O . LEU A 1 88 ? -17.297 -4.629 23.893 1.00 73.00 88 LEU A O 1
ATOM 660 N N . CYS A 1 89 ? -16.215 -2.672 23.793 1.00 65.62 89 CYS A N 1
ATOM 661 C CA . CYS A 1 89 ? -14.881 -3.258 23.975 1.00 65.62 89 CYS A CA 1
ATOM 662 C C . CYS A 1 89 ? -14.609 -3.820 25.378 1.00 65.62 89 CYS A C 1
ATOM 664 O O . CYS A 1 89 ? -13.648 -4.565 25.544 1.00 65.62 89 CYS A O 1
ATOM 666 N N . GLN A 1 90 ? -15.427 -3.492 26.387 1.00 71.69 90 GLN A N 1
ATOM 667 C CA . GLN A 1 90 ? -15.341 -4.128 27.710 1.00 71.69 90 GLN A CA 1
ATOM 668 C C . GLN A 1 90 ? -16.054 -5.488 27.738 1.00 71.69 90 GLN A C 1
ATOM 670 O O . GLN A 1 90 ? -15.853 -6.285 28.655 1.00 71.69 90 GLN A O 1
ATOM 675 N N . ARG A 1 91 ? -16.884 -5.787 26.730 1.00 76.50 91 ARG A N 1
ATOM 676 C CA . ARG A 1 91 ? -17.549 -7.084 26.602 1.00 76.50 91 ARG A CA 1
ATOM 677 C C . ARG A 1 91 ? -16.594 -8.069 25.935 1.00 76.50 91 ARG A C 1
ATOM 679 O O . ARG A 1 91 ? -16.254 -7.905 24.767 1.00 76.50 91 ARG A O 1
ATOM 686 N N . LYS A 1 92 ? -16.236 -9.147 26.642 1.00 67.06 92 LYS A N 1
ATOM 687 C CA . LYS A 1 92 ? -15.321 -10.204 26.153 1.00 67.06 92 LYS A CA 1
ATOM 688 C C . LYS A 1 92 ? -15.662 -10.732 24.752 1.00 67.06 92 LYS A C 1
ATOM 690 O O . LYS A 1 92 ? -14.761 -11.031 23.980 1.00 67.06 92 LYS A O 1
ATOM 695 N N . VAL A 1 93 ? -16.952 -10.825 24.423 1.00 70.31 93 VAL A N 1
ATOM 696 C CA . VAL A 1 93 ? -17.435 -11.325 23.122 1.00 70.31 93 VAL A CA 1
ATOM 697 C C . VAL A 1 93 ? -17.128 -10.350 21.979 1.00 70.31 93 VAL A C 1
ATOM 699 O O . VAL A 1 93 ? -16.848 -10.772 20.865 1.00 70.31 93 VAL A O 1
ATOM 702 N N . LEU A 1 94 ? -17.156 -9.044 22.250 1.00 62.19 94 LEU A N 1
ATOM 703 C CA . LEU A 1 94 ? -16.998 -7.993 21.239 1.00 62.19 94 LEU A CA 1
ATOM 704 C C . LEU A 1 94 ? -15.582 -7.407 21.207 1.00 62.19 94 LEU A C 1
ATOM 706 O O . LEU A 1 94 ? -15.240 -6.679 20.282 1.00 62.19 94 LEU A O 1
ATOM 710 N N . GLN A 1 95 ? -14.738 -7.757 22.180 1.00 61.00 95 GLN A N 1
ATOM 711 C CA . GLN A 1 95 ? -13.353 -7.296 22.281 1.00 61.00 95 GLN A CA 1
ATOM 712 C C . GLN A 1 95 ? -12.529 -7.604 21.020 1.00 61.00 95 GLN A C 1
ATOM 714 O O . GLN A 1 95 ? -11.645 -6.839 20.658 1.00 61.00 95 GLN A O 1
ATOM 719 N N . GLN A 1 96 ? -12.858 -8.696 20.332 1.00 56.38 96 GLN A N 1
ATOM 720 C CA . GLN A 1 96 ? -12.159 -9.188 19.137 1.00 56.38 96 GLN A CA 1
ATOM 721 C C . GLN A 1 96 ? -12.509 -8.377 17.879 1.00 56.38 96 GLN A C 1
ATOM 723 O O . GLN A 1 96 ? -11.781 -8.404 16.893 1.00 56.38 96 GLN A O 1
ATOM 728 N N . LEU A 1 97 ? -13.623 -7.641 17.937 1.00 57.34 97 LEU A N 1
ATOM 729 C CA . LEU A 1 97 ? -14.132 -6.760 16.885 1.00 57.34 97 LEU A CA 1
ATOM 730 C C . LEU A 1 97 ? -13.714 -5.299 17.108 1.00 57.34 97 LEU A C 1
ATOM 732 O O . LEU A 1 97 ? -13.913 -4.455 16.235 1.00 57.34 97 LEU A O 1
ATOM 736 N N . CYS A 1 98 ? -13.144 -4.979 18.271 1.00 61.66 98 CYS A N 1
ATOM 737 C CA . CYS A 1 98 ? -12.586 -3.663 18.518 1.00 61.66 98 CYS A CA 1
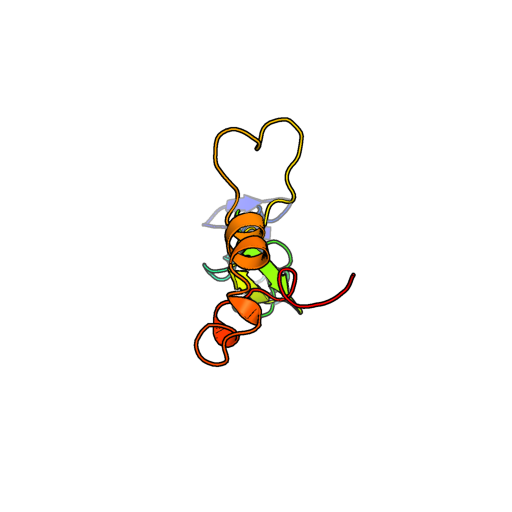ATOM 738 C C . CYS A 1 98 ? -11.213 -3.563 17.848 1.00 61.66 98 CYS A C 1
ATOM 740 O O . CYS A 1 98 ? -10.259 -4.223 18.249 1.00 61.66 98 CYS A O 1
ATOM 742 N N . CYS A 1 99 ? -11.124 -2.731 16.810 1.00 56.44 99 CYS A N 1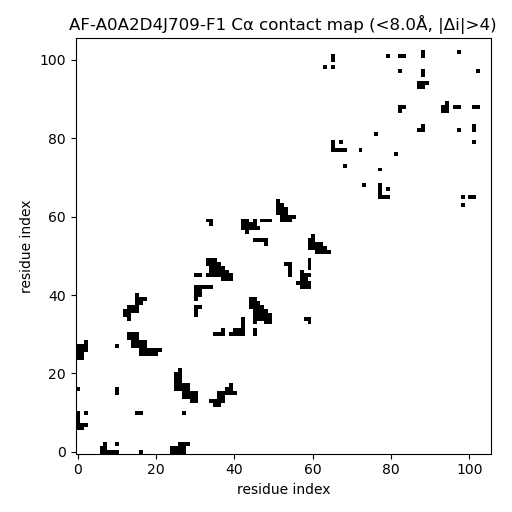
ATOM 743 C CA . CYS A 1 99 ? -9.872 -2.447 16.115 1.00 56.44 99 CYS A CA 1
ATOM 744 C C . CYS A 1 99 ? -8.799 -1.916 17.091 1.00 56.44 99 CYS A C 1
ATOM 746 O O . CYS A 1 99 ? -9.151 -1.303 18.104 1.00 56.44 99 CYS A O 1
ATOM 748 N N . ARG A 1 100 ? -7.507 -2.084 16.752 1.00 50.44 100 ARG A N 1
ATOM 749 C CA . ARG A 1 100 ? -6.324 -1.709 17.570 1.00 50.44 100 ARG A CA 1
ATOM 750 C C . ARG A 1 100 ? -6.338 -0.272 18.144 1.00 50.44 100 ARG A C 1
ATOM 752 O O . ARG A 1 100 ? -5.563 -0.008 19.054 1.00 50.44 100 ARG A O 1
ATOM 759 N N . THR A 1 101 ? -7.200 0.632 17.669 1.00 49.78 101 THR A N 1
ATOM 760 C CA . THR A 1 101 ? -7.361 2.024 18.144 1.00 49.78 101 THR A CA 1
ATOM 761 C C . THR A 1 101 ? -8.633 2.317 18.955 1.00 49.78 101 THR A C 1
ATOM 763 O O . THR A 1 101 ? -8.631 3.270 19.730 1.00 49.78 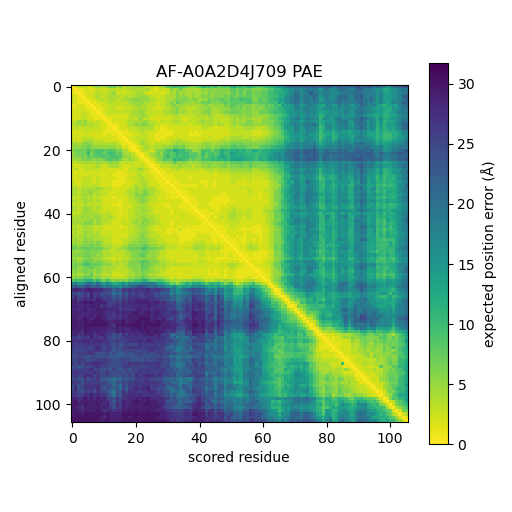101 THR A O 1
ATOM 766 N N . CYS A 1 102 ? -9.712 1.523 18.868 1.00 54.31 102 CYS A N 1
ATOM 767 C CA . CYS A 1 102 ? -10.862 1.701 19.782 1.00 54.31 102 CYS A CA 1
ATOM 768 C C . CYS A 1 102 ? -10.619 1.033 21.144 1.00 54.31 102 CYS A C 1
ATOM 770 O O . CYS A 1 102 ? -11.308 1.328 22.123 1.00 54.31 102 CYS A O 1
ATOM 772 N N . THR A 1 103 ? -9.622 0.150 21.221 1.00 52.09 103 THR A N 1
ATOM 773 C CA . THR A 1 103 ? -9.112 -0.401 22.471 1.00 52.09 103 THR A CA 1
ATOM 774 C C . THR A 1 103 ? -8.000 0.471 23.040 1.00 52.09 103 THR A C 1
ATOM 776 O O . THR A 1 103 ? -6.871 0.437 22.568 1.00 52.09 103 THR A O 1
ATOM 779 N N . LEU A 1 104 ? -8.325 1.137 24.148 1.00 47.53 104 LEU A N 1
ATOM 780 C CA . LEU A 1 104 ? -7.418 1.322 25.281 1.00 47.53 104 LEU A CA 1
ATOM 781 C C . LEU A 1 104 ? -6.111 2.076 24.983 1.00 47.53 104 LEU A C 1
ATOM 783 O O . LEU A 1 104 ? -5.031 1.491 24.974 1.00 47.53 104 LEU A O 1
ATOM 787 N N . LYS A 1 105 ? -6.198 3.402 24.926 1.00 33.00 105 LYS A N 1
ATOM 788 C CA . LYS A 1 105 ? -5.428 4.271 25.829 1.00 33.00 105 LYS A CA 1
ATOM 789 C C . LYS A 1 105 ? -6.120 5.630 25.904 1.00 33.00 105 LYS A C 1
ATOM 791 O O . LYS A 1 105 ? -6.704 6.067 24.915 1.00 33.00 105 LYS A O 1
ATOM 796 N N . GLY A 1 106 ? -6.186 6.148 27.131 1.00 37.28 106 GLY A N 1
ATOM 797 C CA . GLY A 1 106 ? -6.868 7.393 27.480 1.00 37.28 106 GLY A CA 1
ATOM 798 C C . GLY A 1 106 ? -6.247 8.614 26.833 1.00 37.28 106 GLY A C 1
ATOM 799 O O . GLY A 1 106 ? -5.085 8.513 26.381 1.00 37.28 106 GLY A O 1
#

Radius of gyration: 20.15 Å; Cα contacts (8 Å, |Δi|>4): 178; chains: 1; bounding box: 42×31×52 Å

Secondary structure (DSSP, 8-state):
-EETTEE-SSPPTTEEEEEEEETTEEEEEEPPTT-SEESSSSGGGEEE--TTEEEETTEEEE--------TT-TTS--HHHHHHHTTGGGSTTTGGGS-TTTSS--